Protein AF-A0A7J7W838-F1 (afdb_monomer_lite)

pLDDT: mean 71.47, std 21.29, range [29.88, 97.81]

Organism: Rhinolophus ferrumequinum (NCBI:txid59479)

Sequence (179 aa):
MDKSFKAERIINRTTIEVKKEIVSLGKSMVLEVSSDDVEELVEDHKTALTTGELQHILKEQQQAAAEELSSEEEGRKSISTALIKAMCTKWVEVQIFVEKYHPDKAAQILKHRKKQMSVEKFLVRRRSSEFKPGVSGVKKSRGGMAGKESPTVIMEEGYRTPEEQSPIVIIEGDPPSKL

Structure (mmC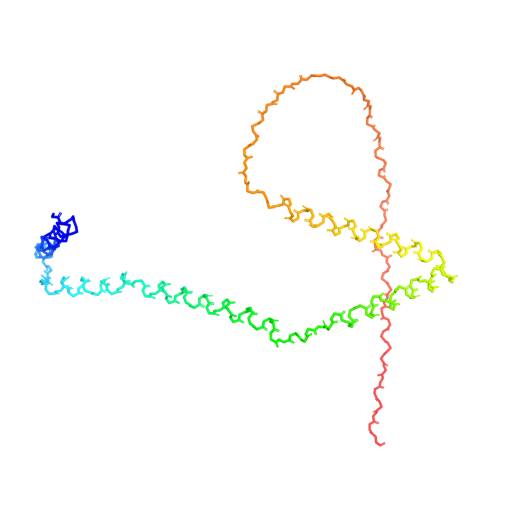IF, N/CA/C/O backbone):
data_AF-A0A7J7W838-F1
#
_entry.id   AF-A0A7J7W838-F1
#
loop_
_atom_site.group_PDB
_atom_site.id
_atom_site.type_symbol
_atom_site.label_atom_id
_atom_site.label_alt_id
_atom_site.label_comp_id
_atom_site.label_asym_id
_atom_site.label_entity_id
_atom_site.label_seq_id
_atom_site.pdbx_PDB_ins_code
_atom_site.Cartn_x
_atom_site.Cartn_y
_atom_site.Cartn_z
_atom_site.occupancy
_atom_site.B_iso_or_equiv
_atom_site.auth_seq_id
_atom_site.auth_comp_id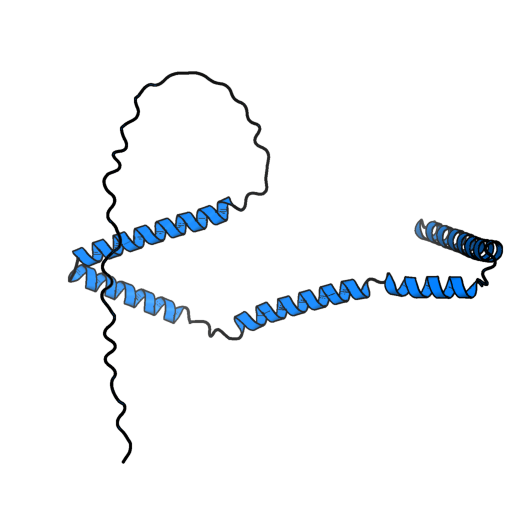
_atom_site.auth_asym_id
_atom_site.auth_atom_id
_atom_site.pdbx_PDB_model_num
ATOM 1 N N . MET A 1 1 ? -3.083 5.948 53.195 1.00 57.41 1 MET A N 1
ATOM 2 C CA . MET A 1 1 ? -4.441 5.403 52.979 1.00 57.41 1 MET A CA 1
ATOM 3 C C . MET A 1 1 ? -4.760 5.554 51.508 1.00 57.41 1 MET A C 1
ATOM 5 O O . MET A 1 1 ? -4.832 6.683 51.031 1.00 57.41 1 MET A O 1
ATOM 9 N N . ASP A 1 2 ? -4.844 4.436 50.794 1.00 72.56 2 ASP A N 1
ATOM 10 C CA . ASP A 1 2 ? -4.964 4.419 49.339 1.00 72.56 2 ASP A CA 1
ATOM 11 C C . ASP A 1 2 ? -6.275 5.037 48.860 1.00 72.56 2 ASP A C 1
ATOM 13 O O . ASP A 1 2 ? -7.366 4.740 49.352 1.00 72.56 2 ASP A O 1
ATOM 17 N N . LYS A 1 3 ? -6.154 5.936 47.882 1.00 72.56 3 LYS A N 1
ATOM 18 C CA . LYS A 1 3 ? -7.288 6.647 47.281 1.00 72.56 3 LYS A CA 1
ATOM 19 C C . LYS A 1 3 ? -8.249 5.678 46.572 1.00 72.56 3 LYS A C 1
ATOM 21 O O . LYS A 1 3 ? -9.448 5.943 46.548 1.00 72.56 3 LYS A O 1
ATOM 26 N N . SER A 1 4 ? -7.742 4.548 46.072 1.00 70.50 4 SER A N 1
ATOM 27 C CA . SER A 1 4 ? -8.517 3.472 45.438 1.00 70.50 4 SER A CA 1
ATOM 28 C C . SER A 1 4 ? -9.494 2.806 46.409 1.00 70.50 4 SER A C 1
ATOM 30 O O . SER A 1 4 ? -10.681 2.711 46.116 1.00 70.50 4 SER A O 1
ATOM 32 N N . PHE A 1 5 ? -9.037 2.467 47.616 1.00 74.00 5 PHE A N 1
ATOM 33 C CA . PHE A 1 5 ? -9.866 1.806 48.629 1.00 74.00 5 PHE A CA 1
ATOM 34 C C . PHE A 1 5 ? -11.032 2.684 49.109 1.00 74.00 5 PHE A C 1
ATOM 36 O O . PHE A 1 5 ? -12.113 2.201 49.450 1.00 74.00 5 PHE A O 1
ATOM 43 N N . LYS A 1 6 ? -10.831 4.008 49.123 1.00 76.62 6 LYS A N 1
ATOM 44 C CA . LYS A 1 6 ? -11.894 4.967 49.446 1.00 76.62 6 LYS A CA 1
ATOM 45 C C . LYS A 1 6 ? -12.928 5.068 48.320 1.00 76.62 6 LYS A C 1
ATOM 47 O O . LYS A 1 6 ? -14.116 5.126 48.624 1.00 76.62 6 LYS A O 1
ATOM 52 N N . ALA A 1 7 ? -12.492 5.086 47.061 1.00 71.88 7 ALA A N 1
ATOM 53 C CA . ALA A 1 7 ? -13.385 5.155 45.904 1.00 71.88 7 ALA A CA 1
ATOM 54 C C . ALA A 1 7 ? -14.266 3.902 45.794 1.00 71.88 7 ALA A C 1
ATOM 56 O O . ALA A 1 7 ? -15.481 4.016 45.680 1.00 71.88 7 ALA A O 1
ATOM 57 N N . GLU A 1 8 ? -13.676 2.719 45.941 1.00 76.88 8 GLU A N 1
ATOM 58 C CA . GLU A 1 8 ? -14.387 1.441 45.849 1.00 76.88 8 GLU A CA 1
ATOM 59 C C . GLU A 1 8 ? -15.432 1.270 46.964 1.00 76.88 8 GLU A C 1
ATOM 61 O O . GLU A 1 8 ? -16.569 0.870 46.716 1.00 76.88 8 GLU A O 1
ATOM 66 N N . ARG A 1 9 ? -15.109 1.701 48.192 1.00 80.12 9 ARG A N 1
ATOM 67 C CA . ARG A 1 9 ? -16.070 1.719 49.306 1.00 80.12 9 ARG A CA 1
ATOM 68 C C . ARG A 1 9 ? -17.254 2.662 49.052 1.00 80.12 9 ARG A C 1
ATOM 70 O O . ARG A 1 9 ? -18.370 2.349 49.463 1.00 80.12 9 ARG A O 1
ATOM 77 N N . ILE A 1 10 ? -17.022 3.813 48.418 1.00 83.31 10 ILE A N 1
ATOM 78 C CA . ILE A 1 10 ? -18.088 4.768 48.081 1.00 83.31 10 ILE A CA 1
ATOM 79 C C . ILE A 1 10 ? -18.980 4.192 46.979 1.00 83.31 10 ILE A C 1
ATOM 81 O O . ILE A 1 10 ? -20.194 4.181 47.151 1.00 83.31 10 ILE A O 1
ATOM 85 N N . ILE A 1 11 ? -18.383 3.648 45.915 1.00 82.75 11 ILE A N 1
ATOM 86 C CA . ILE A 1 11 ? -19.099 3.034 44.788 1.00 82.75 11 ILE A CA 1
ATOM 87 C C . ILE A 1 11 ? -20.000 1.891 45.268 1.00 82.75 11 ILE A C 1
ATOM 89 O O . ILE A 1 11 ? -21.172 1.831 44.899 1.00 82.75 11 ILE A O 1
ATOM 93 N N . ASN A 1 12 ? -19.498 1.014 46.140 1.00 81.94 12 ASN A N 1
ATOM 94 C CA . ASN A 1 12 ? -20.292 -0.102 46.661 1.00 81.94 12 ASN A CA 1
ATOM 95 C C . ASN A 1 12 ? -21.480 0.384 47.501 1.00 81.94 12 ASN A C 1
ATOM 97 O O . ASN A 1 12 ? -22.580 -0.152 47.388 1.00 81.94 12 ASN A O 1
ATOM 101 N N . ARG A 1 13 ? -21.294 1.441 48.303 1.00 84.69 13 ARG A N 1
ATOM 102 C CA . ARG A 1 13 ? -22.380 2.038 49.090 1.00 84.69 13 ARG A CA 1
ATOM 103 C C . ARG A 1 13 ? -23.458 2.653 48.200 1.00 84.69 13 ARG A C 1
ATOM 105 O O . ARG A 1 13 ? -24.633 2.361 48.399 1.00 84.69 13 ARG A O 1
ATOM 112 N N . THR A 1 14 ? -23.067 3.465 47.221 1.00 84.81 14 THR A N 1
ATOM 113 C CA . THR A 1 14 ? -24.018 4.104 46.301 1.00 84.81 14 THR A CA 1
ATOM 114 C C . THR A 1 14 ? -24.746 3.071 45.447 1.00 84.81 14 THR A C 1
ATOM 116 O O . THR A 1 14 ? -25.938 3.207 45.214 1.00 84.81 14 THR A O 1
ATOM 119 N N . THR A 1 15 ? -24.068 1.993 45.043 1.00 85.06 15 THR A N 1
ATOM 120 C CA . THR A 1 15 ? -24.687 0.896 44.280 1.00 85.06 15 THR A CA 1
ATOM 121 C C . THR A 1 15 ? -25.785 0.200 45.088 1.00 85.06 15 THR A C 1
ATOM 123 O O . THR A 1 15 ? -26.860 -0.070 44.560 1.00 85.06 15 THR A O 1
ATOM 126 N N . ILE A 1 16 ? -25.559 -0.046 46.383 1.00 89.19 16 ILE A N 1
ATOM 127 C CA . ILE A 1 16 ? -26.571 -0.635 47.275 1.00 89.19 16 ILE A CA 1
ATOM 128 C C . ILE A 1 16 ? -27.771 0.307 47.460 1.00 89.19 16 ILE A C 1
ATOM 130 O O . ILE A 1 16 ? -28.909 -0.159 47.515 1.00 89.19 16 ILE A O 1
ATOM 134 N N . GLU A 1 17 ? -27.535 1.617 47.576 1.00 91.19 17 GLU A N 1
ATOM 135 C CA . GLU A 1 17 ? -28.600 2.620 47.719 1.00 91.19 17 GLU A CA 1
ATOM 136 C C . GLU A 1 17 ? -29.462 2.696 46.443 1.00 91.19 17 GLU A C 1
ATOM 138 O O . GLU A 1 17 ? -30.681 2.550 46.527 1.00 91.19 17 GLU A O 1
ATOM 143 N N . VAL A 1 18 ? -28.840 2.759 45.262 1.00 90.75 18 VAL A N 1
ATOM 144 C CA . VAL A 1 18 ? -29.539 2.782 43.963 1.00 90.75 18 VAL A CA 1
ATOM 145 C C . VAL A 1 18 ? -30.363 1.511 43.724 1.00 90.75 18 VAL A C 1
ATOM 147 O O . VAL A 1 18 ? -31.520 1.600 43.317 1.00 90.75 18 VAL A O 1
ATOM 150 N N . LYS A 1 19 ? -29.825 0.319 44.029 1.00 90.12 19 LYS A N 1
ATOM 151 C CA . LYS A 1 19 ? -30.576 -0.949 43.902 1.00 90.12 19 LYS A CA 1
ATOM 152 C C . LYS A 1 19 ? -31.866 -0.934 44.730 1.00 90.12 19 LYS A C 1
ATOM 154 O O . LYS A 1 19 ? -32.920 -1.353 44.256 1.00 90.12 19 LYS A O 1
ATOM 159 N N . LYS A 1 20 ? -31.810 -0.398 45.953 1.00 91.69 20 LYS A N 1
ATOM 160 C CA . LYS A 1 20 ? -32.985 -0.275 46.831 1.00 91.69 20 LYS A CA 1
ATOM 161 C C . LYS A 1 20 ? -34.011 0.724 46.301 1.00 91.69 20 LYS A C 1
ATOM 163 O O . LYS A 1 20 ? -35.208 0.460 46.398 1.00 91.69 20 LYS A O 1
ATOM 168 N N . GLU A 1 21 ? -33.558 1.847 45.751 1.00 94.31 21 GLU A N 1
ATOM 169 C CA . GLU A 1 21 ? -34.436 2.852 45.142 1.00 94.31 21 GLU A CA 1
ATOM 170 C C . GLU A 1 21 ? -35.191 2.286 43.935 1.00 94.31 21 GLU A C 1
ATOM 172 O O . GLU A 1 21 ? -36.401 2.479 43.840 1.00 94.31 21 GLU A O 1
ATOM 177 N N . ILE A 1 22 ? -34.517 1.517 43.072 1.00 93.75 22 ILE A N 1
ATOM 178 C CA . ILE A 1 22 ? -35.133 0.857 41.909 1.00 93.75 22 ILE A CA 1
ATOM 179 C C . ILE A 1 22 ? -36.227 -0.121 42.349 1.00 93.75 22 ILE A C 1
ATOM 181 O O . ILE A 1 22 ? -37.346 -0.060 41.841 1.00 93.75 22 ILE A O 1
ATOM 185 N N . VAL A 1 23 ? -35.949 -0.973 43.340 1.00 93.94 23 VAL A N 1
ATOM 186 C CA . VAL A 1 23 ? -36.947 -1.909 43.891 1.00 93.94 23 VAL A CA 1
ATOM 187 C C . VAL A 1 23 ? -38.132 -1.154 44.505 1.00 93.94 23 VAL A C 1
ATOM 189 O O . VAL A 1 23 ? -39.288 -1.541 44.328 1.00 93.94 23 VAL A O 1
ATOM 192 N N . SER A 1 24 ? -37.875 -0.057 45.222 1.00 94.00 24 SER A N 1
ATOM 193 C CA . SER A 1 24 ? -38.939 0.776 45.794 1.00 94.00 24 SER A CA 1
ATOM 194 C C . SER A 1 24 ? -39.786 1.463 44.720 1.00 94.00 24 SER A C 1
ATOM 196 O O . SER A 1 24 ? -40.996 1.602 44.902 1.00 94.00 24 SER A O 1
ATOM 198 N N . LEU A 1 25 ? -39.167 1.894 43.620 1.00 95.62 25 LEU A N 1
ATOM 199 C CA . LEU A 1 25 ? -39.841 2.508 42.480 1.00 95.62 25 LEU A CA 1
ATOM 200 C C . LEU A 1 25 ? -40.687 1.483 41.714 1.00 95.62 25 LEU A C 1
ATOM 202 O O . LEU A 1 25 ? -41.835 1.763 41.389 1.00 95.62 25 LEU A O 1
ATOM 206 N N . GLY A 1 26 ? -40.173 0.269 41.497 1.00 94.38 26 GLY A N 1
ATOM 207 C CA . GLY A 1 26 ? -40.947 -0.825 40.906 1.00 94.38 26 GLY A CA 1
ATOM 208 C C . GLY A 1 26 ? -42.215 -1.109 41.713 1.00 94.38 26 GLY A C 1
ATOM 209 O O . GLY A 1 26 ? -43.315 -1.110 41.166 1.00 94.38 26 GLY A O 1
ATOM 210 N N . LYS A 1 27 ? -42.086 -1.203 43.043 1.00 94.00 27 LYS A N 1
ATOM 211 C CA . LYS A 1 27 ? -43.228 -1.401 43.950 1.00 94.00 27 LYS A CA 1
ATOM 212 C C . LYS A 1 27 ? -44.257 -0.273 43.887 1.00 94.00 27 LYS A C 1
ATOM 214 O O . LYS A 1 27 ? -45.453 -0.556 43.919 1.00 94.00 27 LYS A O 1
ATOM 219 N N . SER A 1 28 ? -43.832 0.990 43.795 1.00 95.69 28 SER A N 1
ATOM 220 C CA . SER A 1 28 ? -44.772 2.118 43.675 1.00 95.69 28 SER A CA 1
ATOM 221 C C . SER A 1 28 ? -45.488 2.147 42.323 1.00 95.69 28 SER A C 1
ATOM 223 O O . SER A 1 28 ? -46.615 2.632 42.236 1.00 95.69 28 SER A O 1
ATOM 225 N N . MET A 1 29 ? -44.870 1.568 41.292 1.00 95.44 29 MET A N 1
ATOM 226 C CA . MET A 1 29 ? -45.452 1.364 39.966 1.00 95.44 29 MET A CA 1
ATOM 227 C C . MET A 1 29 ? -46.255 0.059 39.846 1.00 95.44 29 MET A C 1
ATOM 229 O O . MET A 1 29 ? -46.722 -0.262 38.757 1.00 95.44 29 MET A O 1
ATOM 233 N N . VAL A 1 30 ? -46.449 -0.678 40.949 1.00 94.25 30 VAL A N 1
ATOM 234 C CA . VAL A 1 30 ? -47.145 -1.979 40.975 1.00 94.25 30 VAL A CA 1
ATOM 235 C C . VAL A 1 30 ? -46.456 -3.015 40.067 1.00 94.25 30 VAL A C 1
ATOM 237 O O . VAL A 1 30 ? -47.094 -3.887 39.484 1.00 94.25 30 VAL A O 1
ATOM 240 N N . LEU A 1 31 ? -45.132 -2.917 39.942 1.00 93.00 31 LEU A N 1
ATOM 241 C CA . LEU A 1 31 ? -44.281 -3.904 39.287 1.00 93.00 31 LEU A CA 1
ATOM 242 C C . LEU A 1 31 ? -43.679 -4.840 40.339 1.00 93.00 31 LEU A C 1
ATOM 244 O O . LEU A 1 31 ? -43.224 -4.404 41.401 1.00 93.00 31 LEU A O 1
ATOM 248 N N . GLU A 1 32 ? -43.650 -6.130 40.026 1.00 91.38 32 GLU A N 1
ATOM 249 C CA . GLU A 1 32 ? -42.929 -7.128 40.808 1.00 91.38 32 GLU A CA 1
ATOM 250 C C . GLU A 1 32 ? -41.459 -7.097 40.381 1.00 91.38 32 GLU A C 1
ATOM 252 O O . GLU A 1 32 ? -41.080 -7.706 39.390 1.00 91.38 32 GLU A O 1
ATOM 257 N N . VAL A 1 33 ? -40.664 -6.287 41.086 1.00 92.44 33 VAL A N 1
ATOM 258 C CA . VAL A 1 33 ? -39.211 -6.180 40.893 1.00 92.44 33 VAL A CA 1
ATOM 259 C C . VAL A 1 33 ? -38.534 -6.554 42.205 1.00 92.44 33 VAL A C 1
ATOM 261 O O . VAL A 1 33 ? -38.721 -5.887 43.231 1.00 92.44 33 VAL A O 1
ATOM 264 N N . SER A 1 34 ? -37.774 -7.640 42.183 1.00 93.44 34 SER A N 1
ATOM 265 C CA . SER A 1 34 ? -37.003 -8.157 43.305 1.00 93.44 34 SER A CA 1
ATOM 266 C C . SER A 1 34 ? -35.582 -7.576 43.317 1.00 93.44 34 SER A C 1
ATOM 268 O O . SER A 1 34 ? -35.134 -6.935 42.367 1.00 93.44 34 SER A O 1
ATOM 270 N N . SER A 1 35 ? -34.858 -7.757 44.426 1.00 91.69 35 SER A N 1
ATOM 271 C CA . SER A 1 35 ? -33.438 -7.376 44.464 1.00 91.69 35 SER A CA 1
ATOM 272 C C . SER A 1 35 ? -32.593 -8.260 43.549 1.00 91.69 35 SER A C 1
ATOM 274 O O . SER A 1 35 ? -31.555 -7.797 43.082 1.00 91.69 35 SER A O 1
ATOM 276 N N . ASP A 1 36 ? -33.031 -9.498 43.319 1.00 92.88 36 ASP A N 1
ATOM 277 C CA . ASP A 1 36 ? -32.320 -10.473 42.499 1.00 92.88 36 ASP A CA 1
ATOM 278 C C . ASP A 1 36 ? -32.458 -10.106 41.017 1.00 92.88 36 ASP A C 1
ATOM 280 O O . ASP A 1 36 ? -31.461 -10.101 40.306 1.00 92.88 36 ASP A O 1
ATOM 284 N N . ASP A 1 37 ? -33.635 -9.632 40.591 1.00 92.50 37 ASP A N 1
ATOM 285 C CA . ASP A 1 37 ? -33.879 -9.159 39.217 1.00 92.50 37 ASP A CA 1
ATOM 286 C C . ASP A 1 37 ? -32.957 -7.979 38.854 1.00 92.50 37 ASP A C 1
ATOM 288 O O . ASP A 1 37 ? -32.463 -7.851 37.734 1.00 92.50 37 ASP A O 1
ATOM 292 N N . VAL A 1 38 ? -32.710 -7.086 39.820 1.00 92.12 38 VAL A N 1
ATOM 293 C CA . VAL A 1 38 ? -31.799 -5.947 39.637 1.00 92.12 38 VAL A CA 1
ATOM 294 C C . VAL A 1 38 ? -30.335 -6.401 39.667 1.00 92.12 38 VAL A C 1
ATOM 296 O O . VAL A 1 38 ? -29.501 -5.789 39.003 1.00 92.12 38 VAL A O 1
ATOM 299 N N . GLU A 1 39 ? -29.997 -7.441 40.433 1.00 90.00 39 GLU A N 1
ATOM 300 C CA . GLU A 1 39 ? -28.649 -8.023 40.448 1.00 90.00 39 GLU A CA 1
ATOM 301 C C . GLU A 1 39 ? -28.326 -8.701 39.115 1.00 90.00 39 GLU A C 1
ATOM 303 O O . GLU A 1 39 ? -27.302 -8.374 38.520 1.00 90.00 39 GLU A O 1
ATOM 308 N N . GLU A 1 40 ? -29.230 -9.544 38.611 1.00 89.31 40 GLU A N 1
ATOM 309 C CA . GLU A 1 40 ? -29.114 -10.222 37.314 1.00 89.31 40 GLU A CA 1
ATOM 310 C C . GLU A 1 40 ? -28.869 -9.208 36.188 1.00 89.31 40 GLU A C 1
ATOM 312 O O . GLU A 1 40 ? -27.881 -9.301 35.460 1.00 89.31 40 GLU A O 1
ATOM 317 N N . LEU A 1 41 ? -29.679 -8.145 36.125 1.00 89.75 41 LEU A N 1
ATOM 318 C CA . LEU A 1 41 ? -29.521 -7.084 35.127 1.00 89.75 41 LEU A CA 1
ATOM 319 C C . LEU A 1 41 ? -28.160 -6.367 35.214 1.00 89.75 41 LEU A C 1
ATOM 321 O O . LEU A 1 41 ? -27.580 -5.967 34.199 1.00 89.75 41 LEU A O 1
ATOM 325 N N . VAL A 1 42 ? -27.652 -6.153 36.431 1.00 85.94 42 VAL A N 1
ATOM 326 C CA . VAL A 1 42 ? -26.351 -5.507 36.654 1.00 85.94 42 VAL A CA 1
ATOM 327 C C . VAL A 1 42 ? -25.205 -6.428 36.233 1.00 85.94 42 VAL A C 1
ATOM 329 O O . VAL A 1 42 ? -24.230 -5.946 35.648 1.00 85.94 42 VAL A O 1
ATOM 332 N N . GLU A 1 43 ? -25.303 -7.726 36.510 1.00 85.12 43 GLU A N 1
ATOM 333 C CA . GLU A 1 43 ? -24.306 -8.719 36.108 1.00 85.12 43 GLU A CA 1
ATOM 334 C C . GLU A 1 43 ? -24.271 -8.913 34.587 1.00 85.12 43 GLU A C 1
ATOM 336 O O . GLU A 1 43 ? -23.185 -8.858 33.997 1.00 85.12 43 GLU A O 1
ATOM 341 N N . ASP A 1 44 ? -25.429 -9.006 33.934 1.00 81.50 44 ASP A N 1
ATOM 342 C CA . ASP A 1 44 ? -25.539 -9.119 32.477 1.00 81.50 44 ASP A CA 1
ATOM 343 C C . ASP A 1 44 ? -24.856 -7.941 31.768 1.00 81.50 44 ASP A C 1
ATOM 345 O O . ASP A 1 44 ? -23.989 -8.121 30.905 1.00 81.50 44 ASP A O 1
ATOM 349 N N . HIS A 1 45 ? -25.140 -6.709 32.195 1.00 78.38 45 HIS A N 1
ATOM 350 C CA . HIS A 1 45 ? -24.515 -5.515 31.619 1.00 78.38 45 HIS A CA 1
ATOM 351 C C . HIS A 1 45 ? -23.024 -5.366 31.953 1.00 78.38 45 HIS A C 1
ATOM 353 O O . HIS A 1 45 ? -22.284 -4.718 31.205 1.00 78.38 45 HIS A O 1
ATOM 359 N N . LYS A 1 46 ? -22.536 -5.976 33.037 1.00 76.38 46 LYS A N 1
ATOM 360 C CA . LYS A 1 46 ? -21.105 -5.974 33.377 1.00 76.38 46 LYS A CA 1
ATOM 361 C C . LYS A 1 46 ? -20.286 -6.772 32.360 1.00 76.38 46 LYS A C 1
ATOM 363 O O . LYS A 1 46 ? -19.154 -6.389 32.056 1.00 76.38 46 LYS A O 1
ATOM 368 N N . THR A 1 47 ? -20.855 -7.839 31.799 1.00 63.47 47 THR A N 1
ATOM 369 C CA . THR A 1 47 ? -20.199 -8.634 30.749 1.00 63.47 47 THR A CA 1
ATOM 370 C C . THR A 1 47 ? -20.164 -7.894 29.409 1.00 63.47 47 THR A C 1
ATOM 372 O O . THR A 1 47 ? -19.104 -7.836 28.788 1.00 63.47 47 THR A O 1
ATOM 375 N N . ALA A 1 48 ? -21.256 -7.221 29.032 1.00 61.38 48 ALA A N 1
ATOM 376 C CA . ALA A 1 48 ? -21.355 -6.424 27.805 1.00 61.38 48 ALA A CA 1
ATOM 377 C C . ALA A 1 48 ? -20.433 -5.185 27.794 1.00 61.38 48 ALA A C 1
ATOM 379 O O . ALA A 1 48 ? -19.952 -4.768 26.744 1.00 61.38 48 ALA A O 1
ATOM 380 N N . LEU A 1 49 ? -20.133 -4.601 28.962 1.00 56.56 49 LEU A N 1
ATOM 381 C CA . LEU A 1 49 ? -19.182 -3.485 29.089 1.00 56.56 49 LEU A CA 1
ATOM 382 C C . LEU A 1 49 ? -17.713 -3.924 29.095 1.00 56.56 49 LEU A C 1
ATOM 384 O O . LEU A 1 49 ? -16.812 -3.081 29.055 1.00 56.56 49 LEU A O 1
ATOM 388 N N . THR A 1 50 ? -17.450 -5.229 29.171 1.00 61.47 50 THR A N 1
ATOM 389 C CA . THR A 1 50 ? -16.087 -5.738 29.100 1.00 61.47 50 THR A CA 1
ATOM 390 C C . THR A 1 50 ? -15.692 -5.764 27.630 1.00 61.47 50 THR A C 1
ATOM 392 O O . THR A 1 50 ? -16.334 -6.415 26.821 1.00 61.47 50 THR A O 1
ATOM 395 N N . THR A 1 51 ? -14.632 -5.031 27.307 1.00 64.25 51 THR A N 1
ATOM 396 C CA . THR A 1 51 ? -13.994 -4.687 26.022 1.00 64.25 51 THR A CA 1
ATOM 397 C C . THR A 1 51 ? -13.729 -5.834 25.019 1.00 64.25 51 THR A C 1
ATOM 399 O O . THR A 1 51 ? -12.926 -5.669 24.106 1.00 64.25 51 THR A O 1
ATOM 402 N N . GLY A 1 52 ? -14.351 -7.003 25.164 1.00 72.31 52 GLY A N 1
ATOM 403 C CA . GLY A 1 52 ? -14.167 -8.193 24.342 1.00 72.31 52 GLY A CA 1
ATOM 404 C C . GLY A 1 52 ? -14.566 -7.990 22.885 1.00 72.31 52 GLY A C 1
ATOM 405 O O . GLY A 1 52 ? -13.792 -8.354 22.009 1.00 72.31 52 GLY A O 1
ATOM 406 N N . GLU A 1 53 ? -15.698 -7.340 22.605 1.00 74.56 53 GLU A N 1
ATOM 407 C CA . GLU A 1 53 ? -16.120 -7.066 21.221 1.00 74.56 53 GLU A CA 1
ATOM 408 C C . GLU A 1 53 ? -15.150 -6.106 20.522 1.00 74.56 53 GLU A C 1
ATOM 410 O O . GLU A 1 53 ? -14.724 -6.345 19.395 1.00 74.56 53 GLU A O 1
ATOM 415 N N . LEU A 1 54 ? -14.708 -5.057 21.223 1.00 80.38 54 LEU A N 1
ATOM 416 C CA . LEU A 1 54 ? -13.741 -4.102 20.683 1.00 80.38 54 LEU A CA 1
ATOM 417 C C . LEU A 1 54 ? -12.355 -4.736 20.484 1.00 80.38 54 LEU A C 1
ATOM 419 O O . LEU A 1 54 ? -11.692 -4.467 19.484 1.00 80.38 54 LEU A O 1
ATOM 423 N N . GLN A 1 55 ? -11.915 -5.598 21.406 1.00 82.50 55 GLN A N 1
ATOM 424 C CA . GLN A 1 55 ? -10.673 -6.362 21.259 1.00 82.50 55 GLN A CA 1
ATOM 425 C C . GLN A 1 55 ? -10.760 -7.386 20.125 1.00 82.50 55 GLN A C 1
ATOM 427 O O . GLN A 1 55 ? -9.780 -7.572 19.405 1.00 82.50 55 GLN A O 1
ATOM 432 N N . HIS A 1 56 ? -11.917 -8.020 19.944 1.00 84.19 56 HIS A N 1
ATOM 433 C CA . HIS A 1 56 ? -12.171 -8.952 18.852 1.00 84.19 56 HIS A CA 1
ATOM 434 C C . HIS A 1 56 ? -12.099 -8.240 17.499 1.00 84.19 56 HIS A C 1
ATOM 436 O O . HIS A 1 56 ? -11.331 -8.663 16.640 1.00 84.19 56 HIS A O 1
ATOM 442 N N . ILE A 1 57 ? -12.798 -7.109 17.348 1.00 86.50 57 ILE A N 1
ATOM 443 C CA . ILE A 1 57 ? -12.773 -6.288 16.127 1.00 86.50 57 ILE A CA 1
ATOM 444 C C . ILE A 1 57 ? -11.354 -5.780 15.836 1.00 86.50 57 ILE A C 1
ATOM 446 O O . ILE A 1 57 ? -10.903 -5.819 14.693 1.00 86.50 57 ILE A O 1
ATOM 450 N N . LEU A 1 58 ? -10.613 -5.332 16.857 1.00 87.19 58 LEU A N 1
ATOM 451 C CA . LEU A 1 58 ? -9.232 -4.877 16.680 1.00 87.19 58 LEU A CA 1
ATOM 452 C C . LEU A 1 58 ? -8.311 -6.017 16.220 1.00 87.19 58 LEU A C 1
ATOM 454 O O . LEU A 1 58 ? -7.470 -5.812 15.345 1.00 87.19 58 LEU A O 1
ATOM 458 N N . LYS A 1 59 ? -8.473 -7.212 16.797 1.00 88.94 59 LYS A N 1
ATOM 459 C CA . LYS A 1 59 ? -7.701 -8.406 16.439 1.00 88.94 59 LYS A CA 1
ATOM 460 C C . LYS A 1 59 ? -8.021 -8.876 15.020 1.00 88.94 59 LYS A C 1
ATOM 462 O O . LYS A 1 59 ? -7.099 -9.176 14.270 1.00 88.94 59 LYS A O 1
ATOM 467 N N . GLU A 1 60 ? -9.297 -8.895 14.649 1.00 88.94 60 GLU A N 1
ATOM 468 C CA . GLU A 1 60 ? -9.768 -9.244 13.307 1.00 88.94 60 GLU A CA 1
ATOM 469 C C . GLU A 1 60 ? -9.239 -8.253 12.260 1.00 88.94 60 GLU A C 1
ATOM 471 O O . GLU A 1 60 ? -8.700 -8.663 11.235 1.00 88.94 60 GLU A O 1
ATOM 476 N N . GLN A 1 61 ? -9.270 -6.950 12.559 1.00 86.62 61 GLN A N 1
ATOM 477 C CA . GLN A 1 61 ? -8.709 -5.921 11.682 1.00 86.62 61 GLN A CA 1
ATOM 478 C C . GLN A 1 61 ? -7.181 -6.041 11.542 1.00 86.62 61 GLN A C 1
ATOM 480 O O . GLN A 1 61 ? -6.652 -5.871 10.443 1.00 86.62 61 GLN A O 1
ATOM 485 N N . GLN A 1 62 ? -6.459 -6.355 12.625 1.00 85.50 62 GLN A N 1
ATOM 486 C CA . GLN A 1 62 ? -5.014 -6.612 12.573 1.00 85.50 62 GLN A CA 1
ATOM 487 C C . GLN A 1 62 ? -4.671 -7.862 11.762 1.00 85.50 62 GLN A C 1
ATOM 489 O O . GLN A 1 62 ? -3.697 -7.847 11.012 1.00 85.50 62 GLN A O 1
ATOM 494 N N . GLN A 1 63 ? -5.456 -8.929 11.909 1.00 85.88 63 GLN A N 1
ATOM 495 C CA . GLN A 1 63 ? -5.260 -10.174 11.178 1.00 85.88 63 GLN A CA 1
ATOM 496 C C . GLN A 1 63 ? -5.527 -9.985 9.681 1.00 85.88 63 GLN A C 1
ATOM 498 O O . GLN A 1 63 ? -4.669 -10.330 8.875 1.00 85.88 63 GLN A O 1
ATOM 503 N N . ALA A 1 64 ? -6.640 -9.345 9.316 1.00 81.25 64 ALA A N 1
ATOM 504 C CA . ALA A 1 64 ? -6.952 -9.028 7.925 1.00 81.25 64 ALA A CA 1
ATOM 505 C C . ALA A 1 64 ? -5.861 -8.155 7.281 1.00 81.25 64 ALA A C 1
ATOM 507 O O . ALA A 1 64 ? -5.416 -8.426 6.172 1.00 81.25 64 ALA A O 1
ATOM 508 N N . ALA A 1 65 ? -5.358 -7.143 7.996 1.00 78.25 65 ALA A N 1
ATOM 509 C CA . ALA A 1 65 ? -4.265 -6.309 7.498 1.00 78.25 65 ALA A CA 1
ATOM 510 C C . ALA A 1 65 ? -2.948 -7.090 7.318 1.00 78.25 65 ALA A C 1
ATOM 512 O O . ALA A 1 65 ? -2.202 -6.824 6.378 1.00 78.25 65 ALA A O 1
ATOM 513 N N . ALA A 1 66 ? -2.645 -8.043 8.204 1.00 75.19 66 ALA A N 1
ATOM 514 C CA . ALA A 1 66 ? -1.460 -8.888 8.079 1.00 75.19 66 ALA A CA 1
ATOM 515 C C . ALA A 1 66 ? -1.574 -9.872 6.901 1.00 75.19 66 ALA A C 1
ATOM 517 O O . ALA A 1 66 ? -0.601 -10.068 6.175 1.00 75.19 66 ALA A O 1
ATOM 518 N N . GLU A 1 67 ? -2.755 -10.451 6.686 1.00 72.50 67 GLU A N 1
ATOM 519 C CA . GLU A 1 67 ? -3.029 -11.375 5.582 1.00 72.50 67 GLU A CA 1
ATOM 520 C C . GLU A 1 67 ? -3.000 -10.668 4.218 1.00 72.50 67 GLU A C 1
ATOM 522 O O . GLU A 1 67 ? -2.391 -11.189 3.287 1.00 72.50 67 GLU A O 1
ATOM 527 N N . GLU A 1 68 ? -3.540 -9.451 4.106 1.00 67.06 68 GLU A N 1
ATOM 528 C CA . GLU A 1 68 ? -3.475 -8.642 2.876 1.00 67.06 68 GLU A CA 1
ATOM 529 C C . GLU A 1 68 ? -2.027 -8.286 2.492 1.00 67.06 68 GLU A C 1
ATOM 531 O O . GLU A 1 68 ? -1.643 -8.358 1.324 1.00 67.06 68 GLU A O 1
ATOM 536 N N . LEU A 1 69 ? -1.185 -7.949 3.477 1.00 62.41 69 LEU A N 1
ATOM 537 C CA . LEU A 1 69 ? 0.232 -7.655 3.237 1.00 62.41 69 LEU A CA 1
ATOM 538 C C . LEU A 1 69 ? 1.043 -8.919 2.914 1.00 62.41 69 LEU A C 1
ATOM 540 O O . LEU A 1 69 ? 1.932 -8.869 2.066 1.00 62.41 69 LEU A O 1
ATOM 544 N N . SER A 1 70 ? 0.728 -10.050 3.553 1.00 57.53 70 SER A N 1
ATOM 545 C CA . SER A 1 70 ? 1.376 -11.340 3.282 1.00 57.53 70 SER A CA 1
ATOM 546 C C . SER A 1 70 ? 0.992 -11.887 1.903 1.00 57.53 70 SER A C 1
ATOM 548 O O . SER A 1 70 ? 1.850 -12.356 1.157 1.00 57.53 70 SER A O 1
ATOM 550 N N . SER A 1 71 ? -0.285 -11.778 1.523 1.00 51.72 71 SER A N 1
ATOM 551 C CA . SER A 1 71 ? -0.813 -12.311 0.261 1.00 51.72 71 SER A CA 1
ATOM 552 C C . SER A 1 71 ? -0.328 -11.537 -0.972 1.00 51.72 71 SER A C 1
ATOM 554 O O . SER A 1 71 ? -0.235 -12.113 -2.057 1.00 51.72 71 SER A O 1
ATOM 556 N N . GLU A 1 72 ? -0.006 -10.249 -0.835 1.00 51.81 72 GLU A N 1
ATOM 557 C CA . GLU A 1 72 ? 0.538 -9.415 -1.918 1.00 51.81 72 GLU A CA 1
ATOM 558 C C . GLU A 1 72 ? 2.023 -9.740 -2.208 1.00 51.81 72 GLU A C 1
ATOM 560 O O . GLU A 1 72 ? 2.478 -9.627 -3.356 1.00 51.81 72 GLU A O 1
ATOM 565 N N . GLU A 1 73 ? 2.786 -10.170 -1.192 1.00 51.97 73 GLU A N 1
ATOM 566 C CA . GLU A 1 73 ? 4.226 -10.447 -1.308 1.00 51.97 73 GLU A CA 1
ATOM 567 C C . GLU A 1 73 ? 4.532 -11.907 -1.700 1.00 51.97 73 GLU A C 1
ATOM 569 O O . GLU A 1 73 ? 5.478 -12.164 -2.449 1.00 51.97 73 GLU A O 1
ATOM 574 N N . GLU A 1 74 ? 3.698 -12.868 -1.290 1.00 49.38 74 GLU A N 1
ATOM 575 C CA . GLU A 1 74 ? 3.973 -14.307 -1.443 1.00 49.38 74 GLU A CA 1
ATOM 576 C C . GLU A 1 74 ? 3.889 -14.825 -2.900 1.00 49.38 74 GLU A C 1
ATOM 578 O O . GLU A 1 74 ? 4.423 -15.883 -3.236 1.00 49.38 74 GLU A O 1
ATOM 583 N N . GLY A 1 75 ? 3.297 -14.053 -3.819 1.00 55.75 75 GLY A N 1
ATOM 584 C CA . GLY A 1 75 ? 3.134 -14.442 -5.228 1.00 55.75 75 GLY A CA 1
ATOM 585 C C . GLY A 1 75 ? 4.140 -13.840 -6.218 1.00 55.75 75 GLY A C 1
ATOM 586 O O . GLY A 1 75 ? 4.226 -14.290 -7.368 1.00 55.75 75 GLY A O 1
ATOM 587 N N . ARG A 1 76 ? 4.906 -12.811 -5.832 1.00 62.22 76 ARG A N 1
ATOM 588 C CA . ARG A 1 76 ? 5.770 -12.084 -6.776 1.00 62.22 76 ARG A CA 1
ATOM 589 C C . ARG A 1 76 ? 7.209 -12.566 -6.645 1.00 62.22 76 ARG A C 1
ATOM 591 O O . ARG A 1 76 ? 7.962 -12.106 -5.796 1.00 62.22 76 ARG A O 1
ATOM 598 N N . LYS A 1 77 ? 7.625 -13.460 -7.550 1.00 75.12 77 LYS A N 1
ATOM 599 C CA . LYS A 1 77 ? 9.044 -13.807 -7.743 1.00 75.12 77 LYS A CA 1
ATOM 600 C C . LYS A 1 77 ? 9.840 -12.511 -7.912 1.00 75.12 77 LYS A C 1
ATOM 602 O O . LYS A 1 77 ? 9.693 -11.824 -8.925 1.00 75.12 77 LYS A O 1
ATOM 607 N N . SER A 1 78 ? 10.651 -12.166 -6.917 1.00 80.44 78 SER A N 1
ATOM 608 C CA . SER A 1 78 ? 11.449 -10.948 -6.952 1.00 80.44 78 SER A CA 1
ATOM 609 C C . SER A 1 78 ? 12.449 -11.038 -8.106 1.00 80.44 78 SER A C 1
ATOM 611 O O . SER A 1 78 ? 13.210 -11.997 -8.251 1.00 80.44 78 SER A O 1
ATOM 613 N N . ILE A 1 79 ? 12.406 -10.052 -9.002 1.00 87.38 79 ILE A N 1
ATOM 614 C CA . ILE A 1 79 ? 13.344 -9.977 -10.122 1.00 87.38 79 ILE A CA 1
ATOM 615 C C . ILE A 1 79 ? 14.721 -9.674 -9.537 1.00 87.38 79 ILE A C 1
ATOM 617 O O . ILE A 1 79 ? 14.885 -8.718 -8.776 1.00 87.38 79 ILE A O 1
ATOM 621 N N . SER A 1 80 ? 15.727 -10.468 -9.905 1.00 94.12 80 SER A N 1
ATOM 622 C CA . SER A 1 80 ? 17.078 -10.241 -9.405 1.00 94.12 80 SER A CA 1
ATOM 623 C C . SER A 1 80 ? 17.603 -8.875 -9.862 1.00 94.12 80 SER A C 1
ATOM 625 O O . SER A 1 80 ? 17.479 -8.477 -11.024 1.00 94.12 80 SER A O 1
ATOM 627 N N . THR A 1 81 ? 18.255 -8.150 -8.955 1.00 94.00 81 THR A N 1
ATOM 628 C CA . THR A 1 81 ? 18.906 -6.866 -9.267 1.00 94.00 81 THR A CA 1
ATOM 629 C C . THR A 1 81 ? 19.956 -7.000 -10.371 1.00 94.00 81 THR A C 1
ATOM 631 O O . THR A 1 81 ? 20.160 -6.063 -11.143 1.00 94.00 81 THR A O 1
ATOM 634 N N . ALA A 1 82 ? 20.591 -8.168 -10.494 1.00 96.25 82 ALA A N 1
ATOM 635 C CA . ALA A 1 82 ? 21.488 -8.492 -11.600 1.00 96.25 82 ALA A CA 1
ATOM 636 C C . ALA A 1 82 ? 20.765 -8.497 -12.959 1.00 96.25 82 ALA A C 1
ATOM 638 O O . ALA A 1 82 ? 21.267 -7.905 -13.916 1.00 96.25 82 ALA A O 1
ATOM 639 N N . LEU A 1 83 ? 19.570 -9.097 -13.042 1.00 95.38 83 LEU A N 1
ATOM 640 C CA . LEU A 1 83 ? 18.769 -9.119 -14.267 1.00 95.38 83 LEU A CA 1
ATOM 641 C C . LEU A 1 83 ? 18.296 -7.711 -14.658 1.00 95.38 83 LEU A C 1
ATOM 643 O O . LEU A 1 83 ? 18.372 -7.346 -15.830 1.00 95.38 83 LEU A O 1
ATOM 647 N N . ILE A 1 84 ? 17.898 -6.891 -13.681 1.00 96.19 84 ILE A N 1
ATOM 648 C CA . ILE A 1 84 ? 17.533 -5.482 -13.914 1.00 96.19 84 ILE A CA 1
ATOM 649 C C . ILE A 1 84 ? 18.718 -4.717 -14.516 1.00 96.19 84 ILE A C 1
ATOM 651 O O . ILE A 1 84 ? 18.573 -4.052 -15.541 1.00 96.19 84 ILE A O 1
ATOM 655 N N . LYS A 1 85 ? 19.913 -4.851 -13.924 1.00 96.38 85 LYS A N 1
ATOM 656 C CA . LYS A 1 85 ? 21.133 -4.205 -14.436 1.00 96.38 85 LYS A CA 1
ATOM 657 C C . LYS A 1 85 ? 21.460 -4.648 -15.861 1.00 96.38 85 LYS A C 1
ATOM 659 O O . LYS A 1 85 ? 21.768 -3.801 -16.693 1.00 96.38 85 LYS A O 1
ATOM 664 N N . ALA A 1 86 ? 21.343 -5.942 -16.158 1.00 97.19 86 ALA A N 1
ATOM 665 C CA . ALA A 1 86 ? 21.591 -6.467 -17.498 1.00 97.19 86 ALA A CA 1
ATOM 666 C C . ALA A 1 86 ? 20.637 -5.869 -18.546 1.00 97.19 86 ALA A C 1
ATOM 668 O O . ALA A 1 86 ? 21.070 -5.508 -19.641 1.00 97.19 86 ALA A O 1
ATOM 669 N N . MET A 1 87 ? 19.353 -5.712 -18.208 1.00 97.81 87 MET A N 1
ATOM 670 C CA . MET A 1 87 ? 18.381 -5.074 -19.102 1.00 97.81 87 MET A CA 1
ATOM 671 C C . MET A 1 87 ? 18.682 -3.587 -19.314 1.00 97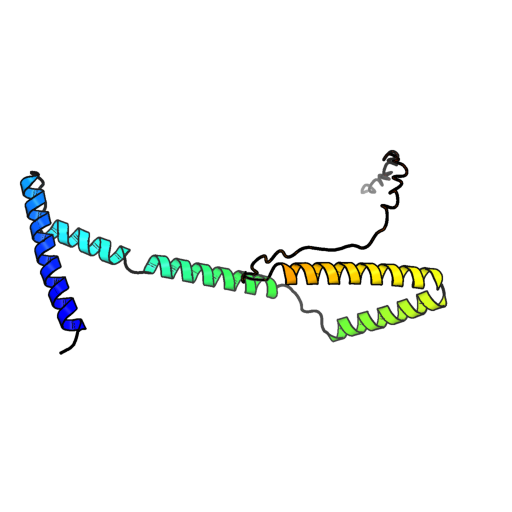.81 87 MET A C 1
ATOM 673 O O . MET A 1 87 ? 18.607 -3.109 -20.446 1.00 97.81 87 MET A O 1
ATOM 677 N N . CYS A 1 88 ? 19.105 -2.868 -18.269 1.00 95.00 88 CYS A N 1
ATOM 678 C CA . CYS A 1 88 ? 19.552 -1.479 -18.398 1.00 95.00 88 CYS A CA 1
ATOM 679 C C . CYS A 1 88 ? 20.752 -1.342 -19.347 1.00 95.00 88 CYS A C 1
ATOM 681 O O . CYS A 1 88 ? 20.765 -0.436 -20.176 1.00 95.00 88 CYS A O 1
ATOM 683 N N . THR A 1 89 ? 21.733 -2.246 -19.272 1.00 97.12 89 THR A N 1
ATOM 684 C CA . THR A 1 89 ? 22.886 -2.241 -20.186 1.00 97.12 89 THR A CA 1
ATOM 685 C C . THR A 1 89 ? 22.457 -2.458 -21.636 1.00 97.12 89 THR A C 1
ATOM 687 O O . THR A 1 89 ? 22.819 -1.664 -22.501 1.00 97.12 89 THR A O 1
ATOM 690 N N . LYS A 1 90 ? 21.608 -3.461 -21.903 1.00 97.62 90 LYS A N 1
ATOM 691 C CA . LYS A 1 90 ? 21.073 -3.703 -23.255 1.00 97.62 90 LYS A CA 1
ATOM 692 C C . LYS A 1 90 ? 20.310 -2.496 -23.799 1.00 97.62 90 LYS A C 1
ATOM 694 O O . LYS A 1 90 ? 20.417 -2.170 -24.976 1.00 97.62 90 LYS A O 1
ATOM 699 N N . TRP A 1 91 ? 19.558 -1.802 -22.948 1.00 96.19 91 TRP A N 1
ATOM 700 C CA . TRP A 1 91 ? 18.864 -0.581 -23.351 1.00 96.19 91 TRP A CA 1
ATOM 701 C C . TRP A 1 91 ? 19.831 0.538 -23.768 1.00 96.19 91 TRP A C 1
ATOM 703 O O . TRP A 1 91 ? 19.571 1.242 -24.743 1.00 96.19 91 TRP A O 1
ATOM 713 N N . VAL A 1 92 ? 20.965 0.686 -23.075 1.00 95.19 92 VAL A N 1
ATOM 714 C CA . VAL A 1 92 ? 22.016 1.644 -23.461 1.00 95.19 92 VAL A CA 1
ATOM 715 C C . VAL A 1 92 ? 22.612 1.285 -24.823 1.00 95.19 92 VAL A C 1
ATOM 717 O O . VAL A 1 92 ? 22.781 2.170 -25.658 1.00 95.19 92 VAL A O 1
ATOM 720 N N . GLU A 1 93 ? 22.866 0.005 -25.092 1.00 96.94 93 GLU A N 1
ATOM 721 C CA . GLU A 1 93 ? 23.361 -0.455 -26.399 1.00 96.94 93 GLU A CA 1
ATOM 722 C C . GLU A 1 93 ? 22.373 -0.139 -27.532 1.00 96.94 93 GLU A C 1
ATOM 724 O O . GLU A 1 93 ? 22.770 0.381 -28.576 1.00 96.94 93 GLU A O 1
ATOM 729 N N . VAL A 1 94 ? 21.073 -0.369 -27.309 1.00 94.94 94 VAL A N 1
ATOM 730 C CA . VAL A 1 94 ? 20.015 0.015 -28.259 1.00 94.94 94 VAL A CA 1
ATOM 731 C C . VAL A 1 94 ? 19.992 1.530 -28.470 1.00 94.94 94 VAL A C 1
ATOM 733 O O . VAL A 1 94 ? 19.841 1.987 -29.601 1.00 94.94 94 VAL A O 1
ATOM 736 N N . GLN A 1 95 ? 20.181 2.324 -27.413 1.00 92.81 95 GLN A N 1
ATOM 737 C CA . GLN A 1 95 ? 20.232 3.781 -27.528 1.00 92.81 95 GLN A CA 1
ATOM 738 C C . GLN A 1 95 ? 21.399 4.232 -28.420 1.00 92.81 95 GLN A C 1
ATOM 740 O O . GLN A 1 95 ? 21.190 5.038 -29.325 1.00 92.81 95 GLN A O 1
ATOM 745 N N . ILE A 1 96 ? 22.591 3.661 -28.216 1.00 94.88 96 ILE A N 1
ATOM 746 C CA . ILE A 1 96 ? 23.779 3.933 -29.040 1.00 94.88 96 ILE A CA 1
ATOM 747 C C . ILE A 1 96 ? 23.533 3.519 -30.497 1.00 94.88 96 ILE A C 1
ATOM 749 O O . ILE A 1 96 ? 23.878 4.254 -31.422 1.00 94.88 96 ILE A O 1
ATOM 753 N N . PHE A 1 97 ? 22.905 2.362 -30.722 1.00 96.19 97 PHE A N 1
ATOM 754 C CA . PHE A 1 97 ? 22.549 1.899 -32.062 1.00 96.19 97 PHE A CA 1
ATOM 755 C C . PHE A 1 97 ? 21.617 2.888 -32.778 1.00 96.19 97 PHE A C 1
ATOM 757 O O . PHE A 1 97 ? 21.879 3.282 -33.915 1.00 96.19 97 PHE A O 1
ATOM 764 N N . VAL A 1 98 ? 20.548 3.329 -32.112 1.00 94.81 98 VAL A N 1
ATOM 765 C CA . VAL A 1 98 ? 19.590 4.279 -32.693 1.00 94.81 98 VAL A CA 1
ATOM 766 C C . VAL A 1 98 ? 20.250 5.630 -32.960 1.00 94.81 98 VAL A C 1
ATOM 768 O O . VAL A 1 98 ? 19.998 6.220 -34.004 1.00 94.81 98 VAL A O 1
ATOM 771 N N . GLU A 1 99 ? 21.122 6.106 -32.074 1.00 93.88 99 GLU A N 1
ATOM 772 C CA . GLU A 1 99 ? 21.871 7.351 -32.273 1.00 93.88 99 GLU A CA 1
ATOM 773 C C . GLU A 1 99 ? 22.804 7.278 -33.490 1.00 93.88 99 GLU A C 1
ATOM 775 O O . GLU A 1 99 ? 22.869 8.222 -34.275 1.00 93.88 99 GLU A O 1
ATOM 780 N N . LYS A 1 100 ? 23.454 6.127 -33.702 1.00 95.50 100 LYS A N 1
ATOM 781 C CA . LYS A 1 100 ? 24.369 5.906 -34.828 1.00 95.50 100 LYS A CA 1
ATOM 782 C C . LYS A 1 100 ? 23.668 5.853 -36.188 1.00 95.50 100 LYS A C 1
ATOM 784 O O . LYS A 1 100 ? 24.213 6.364 -37.162 1.00 95.50 100 LYS A O 1
ATOM 789 N N . TYR A 1 101 ? 22.502 5.211 -36.279 1.00 95.88 101 TYR A N 1
ATOM 790 C CA . TYR A 1 101 ? 21.837 4.956 -37.568 1.00 95.88 101 TYR A CA 1
ATOM 791 C C . TYR A 1 101 ? 20.611 5.843 -37.826 1.00 95.88 101 TYR A C 1
ATOM 793 O O . TYR A 1 101 ? 20.212 6.025 -38.976 1.00 95.88 101 TYR A O 1
ATOM 801 N N . HIS A 1 102 ? 20.006 6.411 -36.780 1.00 95.25 102 HIS A N 1
ATOM 802 C CA . HIS A 1 102 ? 18.782 7.212 -36.856 1.00 95.25 102 HIS A CA 1
ATOM 803 C C . HIS A 1 102 ? 18.802 8.405 -35.873 1.00 95.25 102 HIS A C 1
ATOM 805 O O . HIS A 1 102 ? 17.959 8.477 -34.967 1.00 95.25 102 HIS A O 1
ATOM 811 N N . PRO A 1 103 ? 19.711 9.381 -36.053 1.00 91.62 103 PRO A N 1
ATOM 812 C CA . PRO A 1 103 ? 19.899 10.486 -35.106 1.00 91.62 103 PRO A CA 1
ATOM 813 C C . PRO A 1 103 ? 18.633 11.340 -34.903 1.00 91.62 103 PRO A C 1
ATOM 815 O O . PRO A 1 103 ? 18.311 11.716 -33.774 1.00 91.62 103 PRO A O 1
ATOM 818 N N . ASP A 1 104 ? 17.834 11.559 -35.953 1.00 93.12 104 ASP A N 1
ATOM 819 C CA . ASP A 1 104 ? 16.567 12.303 -35.854 1.00 93.12 104 ASP A CA 1
ATOM 820 C C . ASP A 1 104 ? 15.531 11.589 -34.978 1.00 93.12 104 ASP A C 1
ATOM 822 O O . ASP A 1 104 ? 14.752 12.222 -34.256 1.00 93.12 104 ASP A O 1
ATOM 826 N N . LYS A 1 105 ? 15.523 10.251 -35.005 1.00 90.50 105 LYS A N 1
ATOM 827 C CA . LYS A 1 105 ? 14.657 9.446 -34.137 1.00 90.50 105 LYS A CA 1
ATOM 828 C C . LYS A 1 105 ? 15.176 9.460 -32.701 1.00 90.50 105 LYS A C 1
ATOM 830 O O . LYS A 1 105 ? 14.372 9.612 -31.783 1.00 90.50 105 LYS A O 1
ATOM 835 N N . ALA A 1 106 ? 16.494 9.390 -32.494 1.00 89.38 106 ALA A N 1
ATOM 836 C CA . ALA A 1 106 ? 17.104 9.512 -31.168 1.00 89.38 106 ALA A CA 1
ATOM 837 C C . ALA A 1 106 ? 16.728 10.844 -30.489 1.00 89.38 106 ALA A C 1
ATOM 839 O O . ALA A 1 106 ? 16.293 10.861 -29.334 1.00 89.38 106 ALA A O 1
ATOM 840 N N . ALA A 1 107 ? 16.785 11.954 -31.233 1.00 88.81 107 ALA A N 1
ATOM 841 C CA . ALA A 1 107 ? 16.388 13.271 -30.740 1.00 88.81 107 ALA A CA 1
ATOM 842 C C . ALA A 1 107 ? 14.897 13.340 -30.359 1.00 88.81 107 ALA A C 1
ATOM 844 O O . ALA A 1 107 ? 14.538 13.947 -29.345 1.00 88.81 107 ALA A O 1
ATOM 845 N N . GLN A 1 108 ? 14.014 12.705 -31.134 1.00 89.50 108 GLN A N 1
ATOM 846 C CA . GLN A 1 108 ? 12.583 12.634 -30.823 1.00 89.50 108 GLN A CA 1
ATOM 847 C C . GLN A 1 108 ? 12.293 11.780 -29.582 1.00 89.50 108 GLN A C 1
ATOM 849 O O . GLN A 1 108 ? 11.534 12.210 -28.710 1.00 89.50 108 GLN A O 1
ATOM 854 N N . ILE A 1 109 ? 12.943 10.620 -29.450 1.00 88.31 109 ILE A N 1
ATOM 855 C CA . ILE A 1 109 ? 12.825 9.741 -28.275 1.00 88.31 109 ILE A CA 1
ATOM 856 C C . ILE A 1 109 ? 13.283 10.479 -27.009 1.00 88.31 109 ILE A C 1
ATOM 858 O O . ILE A 1 109 ? 12.593 10.450 -25.987 1.00 88.31 109 ILE A O 1
ATOM 862 N N . LEU A 1 110 ? 14.397 11.216 -27.079 1.00 87.44 110 LEU A N 1
ATOM 863 C CA . LEU A 1 110 ? 14.896 12.017 -25.959 1.00 87.44 110 LEU A CA 1
ATOM 864 C C . LEU A 1 110 ? 13.916 13.131 -25.559 1.00 87.44 110 LEU A C 1
ATOM 866 O O . LEU A 1 110 ? 13.654 13.330 -24.369 1.00 87.44 110 LEU A O 1
ATOM 870 N N . LYS A 1 111 ? 13.333 13.836 -26.539 1.00 87.56 111 LYS A N 1
ATOM 871 C CA . LYS A 1 111 ? 12.295 14.854 -26.297 1.00 87.56 111 LYS A CA 1
ATOM 872 C C . LYS A 1 111 ? 11.066 14.245 -25.617 1.00 87.56 111 LYS A C 1
ATOM 874 O O . LYS A 1 111 ? 10.579 14.804 -24.633 1.00 87.56 111 LYS A O 1
ATOM 879 N N . HIS A 1 112 ? 10.601 13.090 -26.094 1.00 86.88 112 HIS A N 1
ATOM 880 C CA . HIS A 1 112 ? 9.455 12.391 -25.515 1.00 86.88 112 HIS A CA 1
ATOM 881 C C . HIS A 1 112 ? 9.730 11.953 -24.069 1.00 86.88 112 HIS A C 1
ATOM 883 O O . HIS A 1 112 ? 8.932 12.238 -23.174 1.00 86.88 112 HIS A O 1
ATOM 889 N N . ARG A 1 113 ? 10.906 11.369 -23.803 1.00 84.75 113 ARG A N 1
ATOM 890 C CA . ARG A 1 113 ? 11.331 10.969 -22.453 1.00 84.75 113 ARG A CA 1
ATOM 891 C C . ARG A 1 113 ? 11.424 12.163 -21.502 1.00 84.75 113 ARG A C 1
ATOM 893 O O . ARG A 1 113 ? 10.929 12.096 -20.381 1.00 84.75 113 ARG A O 1
ATOM 900 N N . LYS A 1 114 ? 12.006 13.285 -21.939 1.00 84.62 114 LYS A N 1
ATOM 901 C CA . LYS A 1 114 ? 12.094 14.512 -21.127 1.00 84.62 114 LYS A CA 1
ATOM 902 C C . LYS A 1 114 ? 10.707 15.055 -20.761 1.00 84.62 114 LYS A C 1
ATOM 904 O O . LYS A 1 114 ? 10.510 15.492 -19.627 1.00 84.62 114 LYS A O 1
ATOM 909 N N . LYS A 1 115 ? 9.745 14.992 -21.690 1.00 86.06 115 LYS A N 1
ATOM 910 C CA . LYS A 1 115 ? 8.349 15.383 -21.444 1.00 86.06 115 LYS A CA 1
ATOM 911 C C . LYS A 1 115 ? 7.688 14.474 -20.402 1.00 86.06 115 LYS A C 1
ATOM 913 O O . LYS A 1 115 ? 7.114 15.000 -19.453 1.00 86.06 115 LYS A O 1
ATOM 918 N N . GLN A 1 116 ? 7.834 13.150 -20.518 1.00 79.00 116 GLN A N 1
ATOM 919 C CA . GLN A 1 116 ? 7.298 12.207 -19.525 1.00 79.00 116 GLN A CA 1
ATOM 920 C C . GLN A 1 116 ? 7.879 12.446 -18.123 1.00 79.00 116 GLN A C 1
ATOM 922 O O . GLN A 1 116 ? 7.121 12.616 -17.172 1.00 79.00 116 GLN A O 1
ATOM 927 N N . MET A 1 117 ? 9.204 12.595 -18.001 1.00 74.62 117 MET A N 1
ATOM 928 C CA . MET A 1 117 ? 9.853 12.875 -16.710 1.00 74.62 117 MET A CA 1
ATOM 929 C C . MET A 1 117 ? 9.396 14.207 -16.092 1.00 74.62 117 MET A C 1
ATOM 931 O O . MET A 1 117 ? 9.373 14.352 -14.872 1.00 74.62 117 MET A O 1
ATOM 935 N N . SER A 1 118 ? 9.047 15.207 -16.910 1.00 79.94 118 SER A N 1
ATOM 936 C CA . SER A 1 118 ? 8.499 16.478 -16.419 1.00 79.94 118 SER A CA 1
ATOM 937 C C . SER A 1 118 ? 7.087 16.317 -15.857 1.00 79.94 118 SER A C 1
ATOM 939 O O . SER A 1 118 ? 6.769 16.918 -14.831 1.00 79.94 118 SER A O 1
ATOM 941 N N . VAL A 1 119 ? 6.249 15.510 -16.514 1.00 73.12 119 VAL A N 1
ATOM 942 C CA . VAL A 1 119 ? 4.891 15.194 -16.048 1.00 73.12 119 VAL A CA 1
ATOM 943 C C . VAL A 1 119 ? 4.956 14.397 -14.750 1.00 73.12 119 VAL A C 1
ATOM 945 O O . VAL A 1 119 ? 4.277 14.738 -13.789 1.00 73.12 119 VAL A O 1
ATOM 948 N N . GLU A 1 120 ? 5.829 13.397 -14.674 1.00 71.50 120 GLU A N 1
ATOM 949 C CA . GLU A 1 120 ? 6.003 12.588 -13.470 1.00 71.50 120 GLU A CA 1
ATOM 950 C C . GLU A 1 120 ? 6.507 13.427 -12.289 1.00 71.50 120 GLU A C 1
ATOM 952 O O . GLU A 1 120 ? 5.923 13.382 -11.208 1.00 71.50 120 GLU A O 1
ATOM 957 N N . LYS A 1 121 ? 7.503 14.299 -12.505 1.00 75.69 121 LYS A N 1
ATOM 958 C CA . LYS A 1 121 ? 7.950 15.274 -11.492 1.00 75.69 121 LYS A CA 1
ATOM 959 C C . LYS A 1 121 ? 6.818 16.186 -11.024 1.00 75.69 121 LYS A C 1
ATOM 961 O O . LYS A 1 121 ? 6.732 16.488 -9.835 1.00 75.69 121 LYS A O 1
ATOM 966 N N . PHE A 1 122 ? 5.952 16.625 -11.935 1.00 68.19 122 PHE A N 1
ATOM 967 C CA . PHE A 1 122 ? 4.794 17.448 -11.597 1.00 68.19 122 PHE A CA 1
ATOM 968 C C . PHE A 1 122 ? 3.752 16.672 -10.774 1.00 68.19 122 PHE A C 1
ATOM 970 O O . PHE A 1 122 ? 3.257 17.190 -9.775 1.00 68.19 122 PHE A O 1
ATOM 977 N N . LEU A 1 123 ? 3.472 15.415 -11.126 1.00 70.94 123 LEU A N 1
ATOM 978 C CA . LEU A 1 123 ? 2.545 14.543 -10.395 1.00 70.94 123 LEU A CA 1
ATOM 979 C C . LEU A 1 123 ? 3.074 14.144 -9.011 1.00 70.94 123 LEU A C 1
ATOM 981 O O . LEU A 1 123 ? 2.311 14.114 -8.046 1.00 70.94 123 LEU A O 1
ATOM 985 N N . VAL A 1 124 ? 4.375 13.870 -8.892 1.00 69.62 124 VAL A N 1
ATOM 986 C CA . VAL A 1 124 ? 5.038 13.632 -7.601 1.00 69.62 124 VAL A CA 1
ATOM 987 C C . VAL A 1 124 ? 4.960 14.895 -6.744 1.00 69.62 124 VAL A C 1
ATOM 989 O O . VAL A 1 124 ? 4.546 14.824 -5.591 1.00 69.62 124 VAL A O 1
ATOM 992 N N . ARG A 1 125 ? 5.244 16.074 -7.317 1.00 69.00 125 ARG A N 1
ATOM 993 C CA . ARG A 1 125 ? 5.151 17.347 -6.591 1.00 69.00 125 ARG A CA 1
ATOM 994 C C . ARG A 1 125 ? 3.726 17.691 -6.151 1.00 69.00 125 ARG A C 1
ATOM 996 O O . ARG A 1 125 ? 3.572 18.214 -5.050 1.00 69.00 125 ARG A O 1
ATOM 1003 N N . ARG A 1 126 ? 2.699 17.387 -6.957 1.00 59.00 126 ARG A N 1
ATOM 1004 C CA . ARG A 1 126 ? 1.284 17.564 -6.576 1.00 59.00 126 ARG A CA 1
ATOM 1005 C C . ARG A 1 126 ? 0.904 16.701 -5.376 1.00 59.00 126 ARG A C 1
ATOM 1007 O O . ARG A 1 126 ? 0.394 17.246 -4.400 1.00 59.00 126 ARG A O 1
ATOM 1014 N N . ARG A 1 127 ? 1.250 15.409 -5.400 1.00 55.50 127 ARG A N 1
ATOM 1015 C CA . ARG A 1 127 ? 1.020 14.494 -4.268 1.00 55.50 127 ARG A CA 1
ATOM 1016 C C . ARG A 1 127 ? 1.753 14.936 -3.000 1.00 55.50 127 ARG A C 1
ATOM 1018 O O . ARG A 1 127 ? 1.214 14.818 -1.908 1.00 55.50 127 ARG A O 1
ATOM 1025 N N . SER A 1 128 ? 2.943 15.523 -3.134 1.00 55.12 128 SER A N 1
ATOM 1026 C CA . SER A 1 128 ? 3.660 16.117 -1.998 1.00 55.12 128 SER A CA 1
ATOM 1027 C C . SER A 1 128 ? 3.076 17.457 -1.522 1.00 55.12 128 SER A C 1
ATOM 1029 O O . SER A 1 128 ? 3.298 17.834 -0.375 1.00 55.12 128 SER A O 1
ATOM 1031 N N . SER A 1 129 ? 2.353 18.198 -2.371 1.00 55.03 129 SER A N 1
ATOM 1032 C CA . SER A 1 129 ? 1.713 19.476 -2.006 1.00 55.03 129 SER A CA 1
ATOM 1033 C C . SER A 1 129 ? 0.316 19.323 -1.401 1.00 55.03 129 SER A C 1
ATOM 1035 O O . SER A 1 129 ? -0.102 20.186 -0.636 1.00 55.03 129 SER A O 1
ATOM 1037 N N . GLU A 1 130 ? -0.375 18.220 -1.699 1.00 51.56 130 GLU A N 1
ATOM 1038 C CA . GLU A 1 130 ? -1.659 17.846 -1.087 1.00 51.56 130 GLU A CA 1
ATOM 1039 C C . GLU A 1 130 ? -1.472 17.306 0.353 1.00 51.56 130 GLU A C 1
ATOM 1041 O O . GLU A 1 130 ? -2.434 17.205 1.107 1.00 51.56 130 GLU A O 1
ATOM 1046 N N . PHE A 1 131 ? -0.224 17.071 0.786 1.00 42.09 131 PHE A N 1
ATOM 1047 C CA . PHE A 1 131 ? 0.150 16.683 2.151 1.00 42.09 131 PHE A CA 1
ATOM 1048 C C . PHE A 1 131 ? 0.731 17.870 2.948 1.00 42.09 131 PHE A C 1
ATOM 1050 O O . PHE A 1 131 ? 1.890 17.886 3.364 1.00 42.09 131 PHE A O 1
ATOM 1057 N N . LYS A 1 132 ? -0.071 18.918 3.151 1.00 43.81 132 LYS A N 1
ATOM 1058 C CA . LYS A 1 132 ? 0.207 19.974 4.141 1.00 43.81 132 LYS A CA 1
ATOM 1059 C C . LYS A 1 132 ? -0.971 20.031 5.123 1.00 43.81 132 LYS A C 1
ATOM 1061 O O . LYS A 1 132 ? -2.007 20.586 4.760 1.00 43.81 132 LYS A O 1
ATOM 1066 N N . PRO A 1 133 ? -0.845 19.497 6.355 1.00 44.56 133 PRO A N 1
ATOM 1067 C CA . PRO A 1 133 ? -1.799 19.793 7.413 1.00 44.56 133 PRO A CA 1
ATOM 1068 C C . PRO A 1 133 ? -1.693 21.285 7.739 1.00 44.56 133 PRO A C 1
ATOM 1070 O O . PRO A 1 133 ? -0.594 21.838 7.834 1.00 44.56 133 PRO A O 1
ATOM 1073 N N . GLY A 1 134 ? -2.845 21.944 7.815 1.00 46.50 134 GLY A N 1
ATOM 1074 C CA . GLY A 1 134 ? -2.957 23.394 7.856 1.00 46.50 134 GLY A CA 1
ATOM 1075 C C . GLY A 1 134 ? -2.170 24.054 8.986 1.00 46.50 134 GLY A C 1
ATOM 1076 O O . GLY A 1 134 ? -2.277 23.671 10.144 1.00 46.50 134 GLY A O 1
ATOM 1077 N N . VAL A 1 135 ? -1.466 25.132 8.640 1.00 38.59 135 VAL A N 1
ATOM 1078 C CA . VAL A 1 135 ? -1.161 26.226 9.563 1.00 38.59 135 VAL A CA 1
ATOM 1079 C C . VAL A 1 135 ? -1.383 27.541 8.818 1.00 38.59 135 VAL A C 1
ATOM 1081 O O . VAL A 1 135 ? -0.615 27.922 7.940 1.00 38.59 135 VAL A O 1
ATOM 1084 N N . SER A 1 136 ? -2.503 28.181 9.163 1.00 47.75 136 SER A N 1
ATOM 1085 C CA . SER A 1 136 ? -2.667 29.622 9.394 1.00 47.75 136 SER A CA 1
ATOM 1086 C C . SER A 1 136 ? -1.692 30.564 8.665 1.00 47.75 136 SER A C 1
ATOM 1088 O O . SER A 1 136 ? -0.569 30.787 9.116 1.00 47.75 136 SER A O 1
ATOM 1090 N N . GLY A 1 137 ? -2.187 31.235 7.622 1.00 35.03 137 GLY A N 1
ATOM 1091 C CA . GLY A 1 137 ? -1.555 32.406 7.014 1.00 35.03 137 GLY A CA 1
ATOM 1092 C C . GLY A 1 137 ? -2.564 33.540 6.847 1.00 35.03 137 GLY A C 1
ATOM 1093 O O . GLY A 1 137 ? -3.287 33.599 5.856 1.00 35.03 137 GLY A O 1
ATOM 1094 N N . VAL A 1 138 ? -2.627 34.418 7.847 1.00 35.28 138 VAL A N 1
ATOM 1095 C CA . VAL A 1 138 ? -3.429 35.649 7.895 1.00 35.28 138 VAL A CA 1
ATOM 1096 C C . VAL A 1 138 ? -3.196 36.516 6.649 1.00 35.28 138 VAL A C 1
ATOM 1098 O O . VAL A 1 138 ? -2.067 36.892 6.335 1.00 35.28 138 VAL A O 1
ATOM 1101 N N . LYS A 1 139 ? -4.288 36.882 5.964 1.00 45.88 139 LYS A N 1
ATOM 1102 C CA . LYS A 1 139 ? -4.309 37.917 4.921 1.00 45.88 139 LYS A CA 1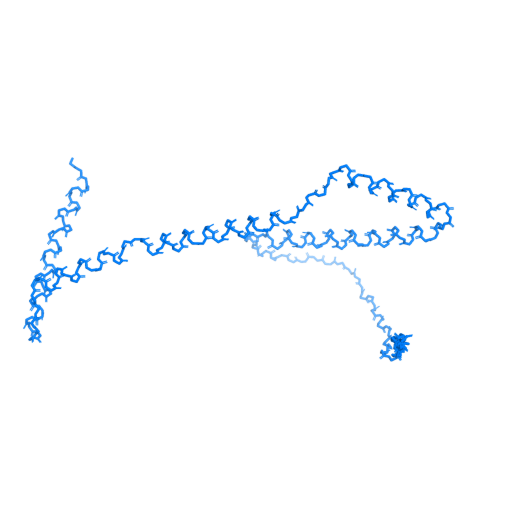
ATOM 1103 C C . LYS A 1 139 ? -3.944 39.270 5.538 1.00 45.88 139 LYS A C 1
ATOM 1105 O O . LYS A 1 139 ? -4.705 39.799 6.345 1.00 45.88 139 LYS A O 1
ATOM 1110 N N . LYS A 1 140 ? -2.847 39.883 5.090 1.00 38.34 140 LYS A N 1
ATOM 1111 C CA . LYS A 1 140 ? -2.623 41.328 5.228 1.00 38.34 140 LYS A CA 1
ATOM 1112 C C . LYS A 1 140 ? -2.529 41.942 3.839 1.00 38.34 140 LYS A C 1
ATOM 1114 O O . LYS A 1 140 ? -1.504 41.859 3.175 1.00 38.34 140 LYS A O 1
ATOM 1119 N N . SER A 1 141 ? -3.642 42.525 3.407 1.00 41.16 141 SER A N 1
ATOM 1120 C CA . SER A 1 141 ? -3.705 43.369 2.219 1.00 41.16 141 SER A CA 1
ATOM 1121 C C . SER A 1 141 ? -3.077 44.725 2.548 1.00 41.16 141 SER A C 1
ATOM 1123 O O . SER A 1 141 ? -3.462 45.360 3.531 1.00 41.16 141 SER A O 1
ATOM 1125 N N . ARG A 1 142 ? -2.104 45.172 1.751 1.00 36.47 142 ARG A N 1
ATOM 1126 C CA . ARG A 1 142 ? -1.681 46.577 1.685 1.00 36.47 142 ARG A CA 1
ATOM 1127 C C . ARG A 1 142 ? -1.301 46.877 0.236 1.00 36.47 142 ARG A C 1
ATOM 1129 O O . ARG A 1 142 ? -0.408 46.238 -0.306 1.00 36.47 142 ARG A O 1
ATOM 1136 N N . GLY A 1 143 ? -2.067 47.769 -0.388 1.00 31.52 143 GLY A N 1
ATOM 1137 C CA . GLY A 1 143 ? -2.015 48.059 -1.820 1.00 31.52 143 GLY A CA 1
ATOM 1138 C C . GLY A 1 143 ? -1.045 49.166 -2.248 1.00 31.52 143 GLY A C 1
ATOM 1139 O O . GLY A 1 143 ? -0.450 49.841 -1.409 1.00 31.52 143 GLY A O 1
ATOM 1140 N N . GLY A 1 144 ? -1.004 49.348 -3.579 1.00 31.67 144 GLY A N 1
ATOM 1141 C CA . GLY A 1 144 ? -0.411 50.459 -4.351 1.00 31.67 144 GLY A CA 1
ATOM 1142 C C . GLY A 1 144 ? 1.083 50.274 -4.657 1.00 31.67 144 GLY A C 1
ATOM 1143 O O . GLY A 1 144 ? 1.838 49.994 -3.742 1.00 31.67 144 GLY A O 1
ATOM 1144 N N . MET A 1 145 ? 1.618 50.418 -5.876 1.00 30.64 145 MET A N 1
ATOM 1145 C CA . MET A 1 145 ? 1.159 51.091 -7.098 1.00 30.64 145 MET A CA 1
ATOM 1146 C C . MET A 1 145 ? 1.928 50.584 -8.344 1.00 30.64 145 MET A C 1
ATOM 1148 O O . MET A 1 145 ? 3.093 50.223 -8.243 1.00 30.64 145 MET A O 1
ATOM 1152 N N . ALA A 1 146 ? 1.262 50.702 -9.501 1.00 36.66 146 ALA A N 1
ATOM 1153 C CA . ALA A 1 146 ? 1.771 51.128 -10.815 1.00 36.66 146 ALA A CA 1
ATOM 1154 C C . ALA A 1 146 ? 2.885 50.336 -11.537 1.00 36.66 146 ALA A C 1
ATOM 1156 O O . ALA A 1 146 ? 4.064 50.422 -11.217 1.00 36.66 146 ALA A O 1
ATOM 1157 N N . GLY A 1 147 ? 2.499 49.739 -12.668 1.00 32.81 147 GLY A N 1
ATOM 1158 C CA . GLY A 1 147 ? 3.388 49.362 -13.767 1.00 32.81 147 GLY A CA 1
ATOM 1159 C C . GLY A 1 147 ? 2.567 48.831 -14.940 1.00 32.81 147 GLY A C 1
ATOM 1160 O O . GLY A 1 147 ? 1.926 47.797 -14.814 1.00 32.81 147 GLY A O 1
ATOM 1161 N N . LYS A 1 148 ? 2.512 49.605 -16.023 1.00 40.09 148 LYS A N 1
ATOM 1162 C CA . LYS A 1 148 ? 1.733 49.393 -17.257 1.00 40.09 148 LYS A CA 1
ATOM 1163 C C . LYS A 1 148 ? 2.212 48.101 -17.950 1.00 40.09 148 LYS A C 1
ATOM 1165 O O . LYS A 1 148 ? 3.373 47.753 -17.805 1.00 40.09 148 LYS A O 1
ATOM 1170 N N . GLU A 1 149 ? 1.352 47.322 -18.603 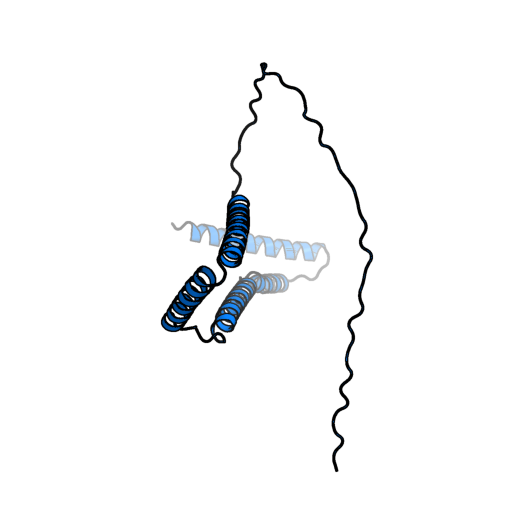1.00 32.38 149 GLU A N 1
ATOM 1171 C CA . GLU A 1 149 ? 1.204 47.318 -20.069 1.00 32.38 149 GLU A CA 1
ATOM 1172 C C . GLU A 1 149 ? 0.085 46.341 -20.505 1.00 32.38 149 GLU A C 1
ATOM 1174 O O . GLU A 1 149 ? -0.255 45.390 -19.804 1.00 32.38 149 GLU A O 1
ATOM 1179 N N . SER A 1 150 ? -0.518 46.657 -21.649 1.00 42.06 150 SER A N 1
ATOM 1180 C CA . SER A 1 150 ? -1.768 46.156 -22.236 1.00 42.06 150 SER A CA 1
ATOM 1181 C C . SER A 1 150 ? -1.864 44.635 -22.489 1.00 42.06 150 SER A C 1
ATOM 1183 O O . SER A 1 150 ? -0.848 43.965 -22.671 1.00 42.06 150 SER A O 1
ATOM 1185 N N . PRO A 1 151 ? -3.091 44.077 -22.589 1.00 36.75 151 PRO A N 1
ATOM 1186 C CA . PRO A 1 151 ? -3.304 42.657 -22.852 1.00 36.75 151 PRO A CA 1
ATOM 1187 C C . PRO A 1 151 ? -3.001 42.324 -24.317 1.00 36.75 151 PRO A C 1
ATOM 1189 O O . PRO A 1 151 ? -3.625 42.861 -25.232 1.00 36.75 151 PRO A O 1
ATOM 1192 N N . THR A 1 152 ? -2.051 41.417 -24.546 1.00 33.97 152 THR A N 1
ATOM 1193 C CA . THR A 1 152 ? -1.858 40.825 -25.873 1.00 33.97 152 THR A CA 1
ATOM 1194 C C . THR A 1 152 ? -2.987 39.835 -26.135 1.00 33.97 152 THR A C 1
ATOM 1196 O O . THR A 1 152 ? -3.234 38.917 -25.355 1.00 33.97 152 THR A O 1
ATOM 1199 N N . VAL A 1 153 ? -3.683 40.099 -27.234 1.00 29.88 153 VAL A N 1
ATOM 1200 C CA . VAL A 1 153 ? -4.786 39.355 -27.836 1.00 29.88 153 VAL A CA 1
ATOM 1201 C C . VAL A 1 153 ? -4.459 37.863 -27.938 1.00 29.88 153 VAL A C 1
ATOM 1203 O O . VAL A 1 153 ? -3.477 37.474 -28.566 1.00 29.88 153 VAL A O 1
ATOM 1206 N N . ILE A 1 154 ? -5.310 37.026 -27.344 1.00 43.84 154 ILE A N 1
ATOM 1207 C CA . ILE A 1 154 ? -5.351 35.588 -27.612 1.00 43.84 154 ILE A CA 1
ATOM 1208 C C . ILE A 1 154 ? -6.135 35.433 -28.915 1.00 43.84 154 ILE A C 1
ATOM 1210 O O . ILE A 1 154 ? -7.347 35.642 -28.935 1.00 43.84 154 ILE A O 1
ATOM 1214 N N . MET A 1 155 ? -5.448 35.117 -30.010 1.00 38.34 155 MET A N 1
ATOM 1215 C CA . MET A 1 155 ? -6.115 34.607 -31.203 1.00 38.34 155 MET A CA 1
ATOM 1216 C C . MET A 1 155 ? -6.450 33.137 -30.941 1.00 38.34 155 MET A C 1
ATOM 1218 O O . MET A 1 155 ? -5.569 32.280 -30.953 1.00 38.34 155 MET A O 1
ATOM 1222 N N . GLU A 1 156 ? -7.720 32.862 -30.645 1.00 50.34 156 GLU A N 1
ATOM 1223 C CA . GLU A 1 156 ? -8.300 31.544 -30.886 1.00 50.34 156 GLU A CA 1
ATOM 1224 C C . GLU A 1 156 ? -8.332 31.327 -32.397 1.00 50.34 156 GLU A C 1
ATOM 1226 O O . GLU A 1 156 ? -9.078 31.993 -33.114 1.00 50.34 156 GLU A O 1
ATOM 1231 N N . GLU A 1 157 ? -7.516 30.398 -32.883 1.00 36.88 157 GLU A N 1
ATOM 1232 C CA . GLU A 1 157 ? -7.629 29.896 -34.242 1.00 36.88 157 GLU A CA 1
ATOM 1233 C C . GLU A 1 157 ? -8.114 28.446 -34.204 1.00 36.88 157 GLU A C 1
ATOM 1235 O O . GLU A 1 157 ? -7.369 27.516 -33.907 1.00 36.88 157 GLU A O 1
ATOM 1240 N N . GLY A 1 158 ? -9.397 28.290 -34.529 1.00 33.53 158 GLY A N 1
ATOM 1241 C CA . GLY A 1 158 ? -9.799 27.334 -35.553 1.00 33.53 158 GLY A CA 1
ATOM 1242 C C . GLY A 1 158 ? -10.041 25.897 -35.108 1.00 33.53 158 GLY A C 1
ATOM 1243 O O . GLY A 1 158 ? -9.211 25.011 -35.278 1.00 33.53 158 GLY A O 1
ATOM 1244 N N . TYR A 1 159 ? -11.269 25.655 -34.674 1.00 34.88 159 TYR A N 1
ATOM 1245 C CA . TYR A 1 159 ? -11.946 24.361 -34.611 1.00 34.88 159 TYR A CA 1
ATOM 1246 C C . TYR A 1 159 ? -11.845 23.584 -35.946 1.00 34.88 159 TYR A C 1
ATOM 1248 O O . TYR A 1 159 ? -12.180 24.123 -37.002 1.00 34.88 159 TYR A O 1
ATOM 1256 N N . ARG A 1 160 ? -11.499 22.287 -35.895 1.00 45.81 160 ARG A N 1
ATOM 1257 C CA . ARG A 1 160 ? -12.011 21.268 -36.834 1.00 45.81 160 ARG A CA 1
ATOM 1258 C C . ARG A 1 160 ? -12.336 19.957 -36.113 1.00 45.81 160 ARG A C 1
ATOM 1260 O O . ARG A 1 160 ? -11.671 19.560 -35.163 1.00 45.81 160 ARG A O 1
ATOM 1267 N N . THR A 1 161 ? -13.423 19.368 -36.590 1.00 45.56 161 THR A N 1
ATOM 1268 C CA . THR A 1 161 ? -14.260 18.265 -36.107 1.00 45.56 161 THR A CA 1
ATOM 1269 C C . THR A 1 161 ? -13.635 16.862 -36.233 1.00 45.56 161 THR A C 1
ATOM 1271 O O . THR A 1 161 ? -12.709 16.683 -37.023 1.00 45.56 161 THR A O 1
ATOM 1274 N N . PRO A 1 162 ? -14.143 15.851 -35.490 1.00 48.72 162 PRO A N 1
ATOM 1275 C CA . PRO A 1 162 ? -13.666 14.473 -35.541 1.00 48.72 162 PRO A CA 1
ATOM 1276 C C . PRO A 1 162 ? -14.535 13.626 -36.481 1.00 48.72 162 PRO A C 1
ATOM 1278 O O . PRO A 1 162 ? -15.490 12.995 -36.043 1.00 48.72 162 PRO A O 1
ATOM 1281 N N . GLU A 1 163 ? -14.205 13.578 -37.767 1.00 50.94 163 GLU A N 1
ATOM 1282 C CA . GLU A 1 163 ? -14.777 12.589 -38.685 1.00 50.94 163 GLU A CA 1
ATOM 1283 C C . GLU A 1 163 ? -13.679 12.064 -39.601 1.00 50.94 163 GLU A C 1
ATOM 1285 O O . GLU A 1 163 ? -13.226 12.761 -40.497 1.00 50.94 163 GLU A O 1
ATOM 1290 N N . GLU A 1 164 ? -13.213 10.855 -39.297 1.00 49.25 164 GLU A N 1
ATOM 1291 C CA . GLU A 1 164 ? -12.994 9.777 -40.266 1.00 49.25 164 GLU A CA 1
ATOM 1292 C C . GLU A 1 164 ? -12.592 8.526 -39.476 1.00 49.25 164 GLU A C 1
ATOM 1294 O O . GLU A 1 164 ? -11.428 8.231 -39.205 1.00 49.25 164 GLU A O 1
ATOM 1299 N N . GLN A 1 165 ? -13.621 7.797 -39.038 1.00 46.78 165 GLN A N 1
ATOM 1300 C CA . GLN A 1 165 ? -13.487 6.383 -38.722 1.00 46.78 165 GLN A CA 1
ATOM 1301 C C . GLN A 1 165 ? -13.072 5.664 -40.007 1.00 46.78 165 GLN A C 1
ATOM 1303 O O . GLN A 1 165 ? -13.787 5.723 -41.003 1.00 46.78 165 GLN A O 1
ATOM 1308 N N . SER A 1 166 ? -11.949 4.951 -39.972 1.00 46.62 166 SER A N 1
ATOM 1309 C CA . SER A 1 166 ? -11.711 3.853 -40.908 1.00 46.62 166 SER A CA 1
ATOM 1310 C C . SER A 1 166 ? -11.978 2.530 -40.184 1.00 46.62 166 SER A C 1
ATOM 1312 O O . SER A 1 166 ? -11.449 2.329 -39.086 1.00 46.62 166 SER A O 1
ATOM 1314 N N . PRO A 1 167 ? -12.814 1.642 -40.748 1.00 45.81 167 PRO A N 1
ATOM 1315 C CA . PRO A 1 167 ? -13.210 0.396 -40.108 1.00 45.81 167 PRO A CA 1
ATOM 1316 C C . PRO A 1 167 ? -12.057 -0.614 -40.068 1.00 45.81 167 PRO A C 1
ATOM 1318 O O . PRO A 1 167 ? -11.308 -0.786 -41.030 1.00 45.81 167 PRO A O 1
ATOM 1321 N N . ILE A 1 168 ? -11.948 -1.309 -38.936 1.00 40.16 168 ILE A N 1
ATOM 1322 C CA . ILE A 1 168 ? -11.087 -2.479 -38.753 1.00 40.16 168 ILE A CA 1
ATOM 1323 C C . ILE A 1 168 ? -11.574 -3.576 -39.708 1.00 40.16 168 ILE A C 1
ATOM 1325 O O . ILE A 1 168 ? -12.681 -4.091 -39.561 1.00 40.16 168 ILE A O 1
ATOM 1329 N N . VAL A 1 169 ? -10.739 -3.946 -40.678 1.00 40.59 169 VAL A N 1
ATOM 1330 C CA . VAL A 1 169 ? -10.921 -5.159 -41.481 1.00 40.59 169 VAL A CA 1
ATOM 1331 C C . VAL A 1 169 ? -10.501 -6.344 -40.613 1.00 40.59 169 VAL A C 1
ATOM 1333 O O . VAL A 1 169 ? -9.313 -6.560 -40.381 1.00 40.59 169 VAL A O 1
ATOM 1336 N N . ILE A 1 170 ? -11.474 -7.098 -40.101 1.00 45.81 170 ILE A N 1
ATOM 1337 C CA . ILE A 1 170 ? -11.227 -8.417 -39.514 1.00 45.81 170 ILE A CA 1
ATOM 1338 C C . ILE A 1 170 ? -11.143 -9.390 -40.690 1.00 45.81 170 ILE A C 1
ATOM 1340 O O . ILE A 1 170 ? -12.145 -9.659 -41.347 1.00 45.81 170 ILE A O 1
ATOM 1344 N N . ILE A 1 171 ? -9.944 -9.891 -40.986 1.00 49.66 171 ILE A N 1
ATOM 1345 C CA . ILE A 1 171 ? -9.799 -11.054 -41.862 1.00 49.66 171 ILE A CA 1
ATOM 1346 C C . ILE A 1 171 ? -10.150 -12.271 -41.005 1.00 49.66 171 ILE A C 1
ATOM 1348 O O . ILE A 1 171 ? -9.366 -12.705 -40.163 1.00 49.66 171 ILE A O 1
ATOM 1352 N N . GLU A 1 172 ? -11.370 -12.760 -41.192 1.00 48.44 172 GLU A N 1
ATOM 1353 C CA . GLU A 1 172 ? -11.867 -14.033 -40.684 1.00 48.44 172 GLU A CA 1
ATOM 1354 C C . GLU A 1 172 ? -11.091 -15.164 -41.376 1.00 48.44 172 GLU A C 1
ATOM 1356 O O . GLU A 1 172 ? -11.325 -15.500 -42.535 1.00 48.44 172 GLU A O 1
ATOM 1361 N N . GLY A 1 173 ? -10.067 -15.675 -40.691 1.00 42.91 173 GLY A N 1
ATOM 1362 C CA . GLY A 1 173 ? -9.348 -16.880 -41.086 1.00 42.91 173 GLY A CA 1
ATOM 1363 C C . GLY A 1 173 ? -10.060 -18.107 -40.527 1.00 42.91 173 GLY A C 1
ATOM 1364 O O . GLY A 1 173 ? -9.980 -18.372 -39.330 1.00 42.91 173 GLY A O 1
ATOM 1365 N N . ASP A 1 174 ? -10.751 -18.821 -41.407 1.00 53.12 174 ASP A N 1
ATOM 1366 C CA . ASP A 1 174 ? -11.445 -20.089 -41.164 1.00 53.12 174 ASP A CA 1
ATOM 1367 C C . ASP A 1 174 ? -10.473 -21.165 -40.607 1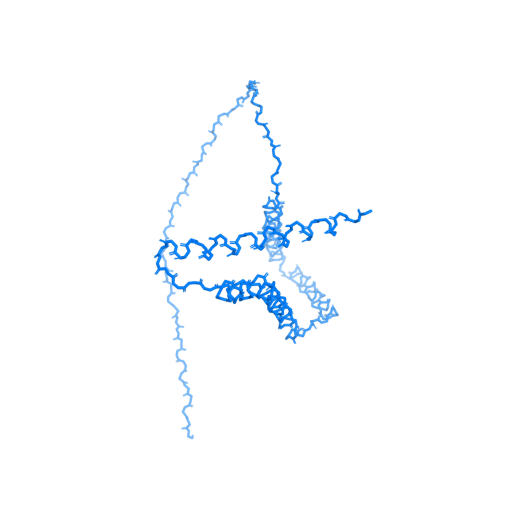.00 53.12 174 ASP A C 1
ATOM 1369 O O . ASP A 1 174 ? -9.353 -21.298 -41.122 1.00 53.12 174 ASP A O 1
ATOM 1373 N N . PRO A 1 175 ? -10.823 -21.941 -39.561 1.00 68.25 175 PRO A N 1
ATOM 1374 C CA . PRO A 1 175 ? -9.954 -23.002 -39.057 1.00 68.25 175 PRO A CA 1
ATOM 1375 C C . PRO A 1 175 ? -10.002 -24.238 -39.974 1.00 68.25 175 PRO A C 1
ATOM 1377 O O . PRO A 1 175 ? -11.081 -24.637 -40.417 1.00 68.25 175 PRO A O 1
ATOM 1380 N N . PRO A 1 176 ? -8.873 -24.931 -40.231 1.00 62.50 176 PRO A N 1
ATOM 1381 C CA . PRO A 1 176 ? -8.911 -26.158 -41.012 1.00 62.50 176 PRO A CA 1
ATOM 1382 C C . PRO A 1 176 ? -9.668 -27.253 -40.252 1.00 62.50 176 PRO A C 1
ATOM 1384 O O . PRO A 1 176 ? -9.291 -27.680 -39.156 1.00 62.50 176 PRO A O 1
ATOM 1387 N N . SER A 1 177 ? -10.755 -27.697 -40.879 1.00 58.47 177 SER A N 1
ATOM 1388 C CA . SER A 1 177 ? -11.553 -28.850 -40.481 1.00 58.47 177 SER A CA 1
ATOM 1389 C C . SER A 1 177 ? -10.704 -30.120 -40.470 1.00 58.47 177 SER A C 1
ATOM 1391 O O . SER A 1 177 ? -9.908 -30.370 -41.373 1.00 58.47 177 SER A O 1
ATOM 1393 N N . LYS A 1 178 ? -10.904 -30.932 -39.430 1.00 53.56 178 LYS A N 1
ATOM 1394 C CA . LYS A 1 178 ? -10.408 -32.306 -39.340 1.00 53.56 178 LYS A CA 1
ATOM 1395 C C . LYS A 1 178 ? -10.947 -33.133 -40.510 1.00 53.56 178 LYS A C 1
ATOM 1397 O O . LYS A 1 178 ? -12.163 -33.138 -40.695 1.00 53.56 178 LYS A O 1
ATOM 1402 N N . LEU A 1 179 ? -10.067 -33.871 -41.189 1.00 43.38 179 LEU A N 1
ATOM 1403 C CA . LEU A 1 179 ? -10.228 -35.270 -41.618 1.00 43.38 179 LEU A CA 1
ATOM 1404 C C . LEU A 1 179 ? -8.892 -35.798 -42.153 1.00 43.38 179 LEU A C 1
ATOM 1406 O O . LEU A 1 179 ? -8.275 -35.098 -42.984 1.00 43.38 179 LEU A O 1
#

Foldseek 3Di:
DDPVVVVVVVVVVVVVVVLVVVCVVCVVVVHPDDSVNVVVVVVVVVVVPPCPVVVVVVVVVVVVVVCVVCVVPVPDPDDDPVVVVVVVVVVVVVLVVCCVPPVVVSVVVVVVVVVVVVVVVVVVVVVVVVPDDDDDDDDDDDDDDDDDDDDDDDDDDDDDDDDDDDDDDDPPDDDDDDD

Secondary structure (DSSP, 8-state):
--HHHHHHHHHHHHHHHHHHHHHHHHHHTT----HHHHHHHHHHHHHHTSTHHHHHHHHHHHHHHHHHHHHHHTT--PPPHHHHHHHHHHHHHHHHHHHHH-HHHHHHHHHHHHHHHHHHHHHHHHHHHS-------------------PPPP-----------PPP------PPPPP-

Radius of gyration: 39.09 Å; chains: 1; bounding box: 72×86×95 Å